Protein AF-A0A7S2HH81-F1 (afdb_monomer_lite)

Secondary structure (DSSP, 8-state):
-PPPPPSSTTSPPPPHHHHHHHHHHHHHT------TT-SSHHHHHHHHHHHHHHHHHHSPP-TT-----SEEETTT--EE--SB-TT--B---PBPTTT-PBEEEPPPPPPP-------

pLDDT: mean 87.56, std 14.84, range [40.81, 98.44]

Foldseek 3Di:
DDDDDDLDPPFDDAAPQNVVVVVVVVLVPDDFDDDPPQPDPVSRSVVVVVVVVVVVVPDDDDPPDGDAAQKAQPPRRDHDDDCADVVGDRPPFDADPRPRGTIDGDDPDDDPPPPPPPD

Structure (mmCIF, N/CA/C/O backbone):
data_AF-A0A7S2HH81-F1
#
_entry.id   AF-A0A7S2HH81-F1
#
loop_
_atom_site.group_PDB
_atom_site.id
_atom_site.type_symbol
_atom_site.label_atom_id
_atom_site.label_alt_id
_atom_site.label_comp_id
_atom_site.label_asym_id
_atom_site.label_entity_id
_atom_site.label_seq_id
_atom_site.pdbx_PDB_ins_code
_atom_sit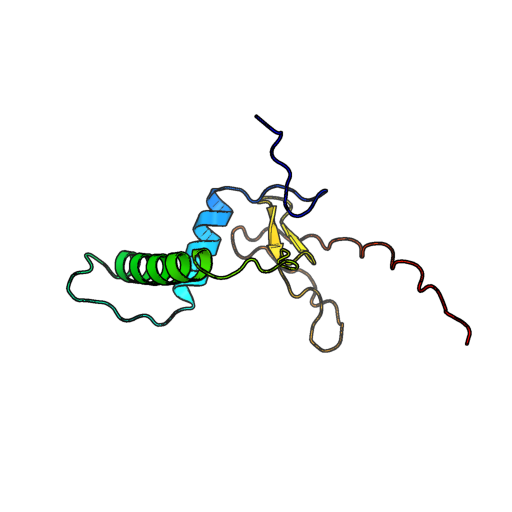e.Cartn_x
_atom_site.Cartn_y
_atom_site.Cartn_z
_atom_site.occupancy
_atom_site.B_iso_or_equiv
_atom_site.auth_seq_id
_atom_site.auth_comp_id
_atom_site.auth_asym_id
_atom_site.auth_atom_id
_atom_site.pdbx_PDB_model_num
ATOM 1 N N . ARG A 1 1 ? -0.569 26.838 -4.144 1.00 72.12 1 ARG A N 1
ATOM 2 C CA . ARG A 1 1 ? -0.376 25.457 -3.628 1.00 72.12 1 ARG A CA 1
ATOM 3 C C . ARG A 1 1 ? 0.729 24.827 -4.462 1.00 72.12 1 ARG A C 1
ATOM 5 O O . ARG A 1 1 ? 0.661 24.984 -5.674 1.00 72.12 1 ARG A O 1
ATOM 12 N N . ALA A 1 2 ? 1.738 24.207 -3.852 1.00 66.19 2 ALA A N 1
ATOM 13 C CA . ALA A 1 2 ? 2.781 23.514 -4.611 1.00 66.19 2 ALA A CA 1
ATOM 14 C C . ALA A 1 2 ? 2.172 22.351 -5.428 1.00 66.19 2 ALA A C 1
ATOM 16 O O . ALA A 1 2 ? 1.167 21.777 -4.984 1.00 66.19 2 ALA A O 1
ATOM 17 N N . PRO A 1 3 ? 2.717 22.026 -6.615 1.00 81.44 3 PRO A N 1
ATOM 18 C CA . PRO A 1 3 ? 2.267 20.877 -7.394 1.00 81.44 3 PRO A CA 1
ATOM 19 C C . PRO A 1 3 ? 2.487 19.580 -6.605 1.00 81.44 3 PRO A C 1
ATOM 21 O O . PRO A 1 3 ? 3.471 19.439 -5.882 1.00 81.44 3 PRO A O 1
ATOM 24 N N . ARG A 1 4 ? 1.553 18.629 -6.724 1.00 90.81 4 ARG A N 1
ATOM 25 C CA . ARG A 1 4 ? 1.701 17.302 -6.111 1.00 90.81 4 ARG A CA 1
ATOM 26 C C . ARG A 1 4 ? 2.667 16.480 -6.958 1.00 90.81 4 ARG A C 1
ATOM 28 O O . ARG A 1 4 ? 2.366 16.200 -8.114 1.00 90.81 4 ARG A O 1
ATOM 35 N N . GLN A 1 5 ? 3.800 16.102 -6.379 1.00 95.00 5 GLN A N 1
ATOM 36 C CA . GLN A 1 5 ? 4.767 15.195 -6.990 1.00 95.00 5 GLN A CA 1
ATOM 37 C C . GLN A 1 5 ? 4.541 13.772 -6.466 1.00 95.00 5 GLN A C 1
ATOM 39 O O . GLN A 1 5 ? 4.209 13.588 -5.295 1.00 95.00 5 GLN A O 1
ATOM 44 N N . LEU A 1 6 ? 4.694 12.770 -7.335 1.00 95.25 6 LEU A N 1
ATOM 45 C CA . LEU A 1 6 ? 4.667 11.363 -6.931 1.00 95.25 6 LEU A CA 1
ATOM 46 C C . LEU A 1 6 ? 5.965 10.992 -6.209 1.00 95.25 6 LEU A C 1
ATOM 48 O O . LEU A 1 6 ? 7.029 11.491 -6.570 1.00 95.25 6 LEU A O 1
ATOM 52 N N . ALA A 1 7 ? 5.874 10.075 -5.243 1.00 93.62 7 ALA A N 1
ATOM 53 C CA . ALA A 1 7 ? 7.041 9.559 -4.523 1.00 93.62 7 ALA A CA 1
ATOM 54 C C . ALA A 1 7 ? 8.064 8.892 -5.463 1.00 93.62 7 ALA A C 1
ATOM 56 O O . ALA A 1 7 ? 9.261 9.006 -5.238 1.00 93.62 7 ALA A O 1
ATOM 57 N N . LEU A 1 8 ? 7.595 8.265 -6.551 1.00 92.56 8 LEU A N 1
ATOM 58 C CA . LEU A 1 8 ? 8.429 7.750 -7.638 1.00 92.56 8 LEU A CA 1
ATOM 59 C C . LEU A 1 8 ? 8.117 8.513 -8.936 1.00 92.56 8 LEU A C 1
ATOM 61 O O . LEU A 1 8 ? 7.131 8.208 -9.617 1.00 92.56 8 LEU A O 1
ATOM 65 N N . PRO A 1 9 ? 8.921 9.525 -9.303 1.00 91.69 9 PRO A N 1
ATOM 66 C CA . PRO A 1 9 ? 8.778 10.199 -10.586 1.00 91.69 9 PRO A CA 1
ATOM 67 C C . PRO A 1 9 ? 8.897 9.203 -11.751 1.00 91.69 9 PRO A C 1
ATOM 69 O O . PRO A 1 9 ? 9.796 8.365 -11.768 1.00 91.69 9 PRO A O 1
ATOM 72 N N . GLY A 1 10 ? 7.987 9.292 -12.724 1.00 90.38 10 GLY A N 1
ATOM 73 C CA . GLY A 1 10 ? 7.935 8.388 -13.883 1.00 90.38 10 GLY A CA 1
ATOM 74 C C . GLY A 1 10 ? 6.987 7.193 -13.734 1.00 90.38 10 GLY A C 1
ATOM 75 O O . GLY A 1 10 ? 6.771 6.481 -14.709 1.00 90.38 10 GLY A O 1
ATOM 76 N N . PHE A 1 11 ? 6.386 7.002 -12.558 1.00 92.75 11 PHE A N 1
ATOM 77 C CA . PHE A 1 11 ? 5.351 5.993 -12.330 1.00 92.75 11 PHE A CA 1
ATOM 78 C C . PHE A 1 11 ? 3.947 6.580 -12.483 1.00 92.75 11 PHE A C 1
ATOM 80 O O . PHE A 1 11 ? 3.732 7.790 -12.383 1.00 92.75 11 PHE A O 1
ATOM 87 N N . LEU A 1 12 ? 2.966 5.701 -12.681 1.00 95.19 12 LEU A N 1
ATOM 88 C CA . LEU A 1 12 ? 1.552 6.049 -12.582 1.00 95.19 12 LEU A CA 1
ATOM 89 C C . LEU A 1 12 ? 1.144 6.220 -11.114 1.00 95.19 12 LEU A C 1
ATOM 91 O O . LEU A 1 12 ? 1.649 5.533 -10.228 1.00 95.19 12 LEU A O 1
ATOM 95 N N . ALA A 1 13 ? 0.190 7.110 -10.849 1.00 96.44 13 ALA A N 1
ATOM 96 C CA . ALA A 1 13 ? -0.423 7.192 -9.529 1.00 96.44 13 ALA A CA 1
ATOM 97 C C . ALA A 1 13 ? -1.280 5.943 -9.267 1.00 96.44 13 ALA A C 1
ATOM 99 O O . ALA A 1 13 ? -2.117 5.583 -10.098 1.00 96.44 13 ALA A O 1
ATOM 100 N N . THR A 1 14 ? -1.134 5.322 -8.094 1.00 97.56 14 THR A N 1
ATOM 101 C CA . THR A 1 14 ? -2.027 4.236 -7.675 1.00 97.56 14 THR A CA 1
ATOM 102 C C . THR A 1 14 ? -3.456 4.754 -7.562 1.00 97.56 14 THR A C 1
ATOM 104 O O . THR A 1 14 ? -3.720 5.703 -6.819 1.00 97.56 14 THR A O 1
ATOM 107 N N . SER A 1 15 ? -4.388 4.128 -8.280 1.00 97.94 15 SER A N 1
ATOM 108 C CA . SER A 1 15 ? -5.808 4.476 -8.240 1.00 97.94 15 SER A CA 1
ATOM 109 C C . SER A 1 15 ? -6.365 4.357 -6.820 1.00 97.94 15 SER A C 1
ATOM 111 O O . SER A 1 15 ? -5.954 3.486 -6.052 1.00 97.94 15 SER A O 1
ATOM 113 N N . ARG A 1 16 ? -7.346 5.195 -6.476 1.00 97.81 16 ARG A N 1
ATOM 114 C CA . ARG A 1 16 ? -7.972 5.183 -5.146 1.00 97.81 16 ARG A CA 1
ATOM 115 C C . ARG A 1 16 ? -8.521 3.803 -4.769 1.00 97.81 16 ARG A C 1
ATOM 117 O O . ARG A 1 16 ? -8.250 3.322 -3.678 1.00 97.81 16 ARG A O 1
ATOM 124 N N . THR A 1 17 ? -9.235 3.149 -5.684 1.00 97.81 17 THR A N 1
ATOM 125 C CA . THR A 1 17 ? -9.767 1.798 -5.460 1.00 97.81 17 THR A CA 1
ATOM 126 C C . THR A 1 17 ? -8.654 0.791 -5.187 1.00 97.81 17 THR A C 1
ATOM 128 O O . THR A 1 17 ? -8.802 -0.050 -4.308 1.00 97.81 17 THR A O 1
ATOM 131 N N . ALA A 1 18 ? -7.519 0.892 -5.888 1.00 97.62 18 ALA A N 1
ATOM 132 C CA . ALA A 1 18 ? -6.384 0.022 -5.610 1.00 97.62 18 ALA A CA 1
ATOM 133 C C . ALA A 1 18 ? -5.754 0.295 -4.242 1.00 97.62 18 ALA A C 1
ATOM 135 O O . ALA A 1 18 ? -5.418 -0.669 -3.569 1.00 97.62 18 ALA A O 1
ATOM 136 N N . GLN A 1 19 ? -5.666 1.557 -3.801 1.00 97.94 19 GLN A N 1
ATOM 137 C CA . GLN A 1 19 ? -5.215 1.897 -2.443 1.00 97.94 19 GLN A CA 1
ATOM 138 C C . GLN A 1 19 ? -6.145 1.297 -1.377 1.00 97.94 19 GLN A C 1
ATOM 140 O O . GLN A 1 19 ? -5.681 0.698 -0.411 1.00 97.94 19 GLN A O 1
ATOM 145 N N . GLU A 1 20 ? -7.462 1.429 -1.556 1.00 97.44 20 GLU A N 1
ATOM 146 C CA . GLU A 1 20 ? -8.464 0.893 -0.627 1.00 97.44 20 GLU A CA 1
ATOM 147 C C . GLU A 1 20 ? -8.397 -0.638 -0.544 1.00 97.44 20 GLU A C 1
ATOM 149 O O . GLU A 1 20 ? -8.328 -1.194 0.552 1.00 97.44 20 GLU A O 1
ATOM 154 N N . LEU A 1 21 ? -8.333 -1.324 -1.687 1.00 97.06 21 LEU A N 1
ATOM 155 C CA . LEU A 1 21 ? -8.234 -2.784 -1.728 1.00 97.06 21 LEU A CA 1
ATOM 156 C C . LEU A 1 21 ? -6.895 -3.297 -1.187 1.00 97.06 21 LEU A C 1
ATOM 158 O O . LEU A 1 21 ? -6.894 -4.264 -0.428 1.00 97.06 21 LEU A O 1
ATOM 162 N N . SER A 1 22 ? -5.772 -2.640 -1.500 1.00 96.50 22 SER A N 1
ATOM 163 C CA . SER A 1 22 ? -4.468 -3.030 -0.952 1.00 96.50 22 SER A CA 1
ATOM 164 C C . SER A 1 22 ? -4.402 -2.830 0.563 1.00 96.50 22 SER A C 1
ATOM 166 O O . SER A 1 22 ? -3.799 -3.641 1.259 1.00 96.50 22 SER A O 1
ATOM 168 N N . MET A 1 23 ? -5.063 -1.794 1.100 1.00 97.19 23 MET A N 1
ATOM 169 C CA . MET A 1 23 ? -5.204 -1.636 2.551 1.00 97.19 23 MET A CA 1
ATOM 170 C C . MET A 1 23 ? -6.008 -2.789 3.155 1.00 97.19 23 MET A C 1
ATOM 172 O O . MET A 1 23 ? -5.569 -3.373 4.139 1.00 97.19 23 MET A O 1
ATOM 176 N N . VAL A 1 24 ? -7.150 -3.161 2.566 1.00 97.25 24 VAL A N 1
ATOM 177 C CA . VAL A 1 24 ? -7.944 -4.304 3.052 1.00 97.25 24 VAL A CA 1
ATOM 178 C C . VAL A 1 24 ? -7.132 -5.597 3.012 1.00 97.25 24 VAL A C 1
ATOM 180 O O . VAL A 1 24 ? -7.159 -6.353 3.977 1.00 97.25 24 VAL A O 1
ATOM 183 N N . GLN A 1 25 ? -6.370 -5.833 1.944 1.00 95.69 25 GLN A N 1
ATOM 184 C CA . GLN A 1 25 ? -5.491 -6.995 1.846 1.00 95.69 25 GLN A CA 1
ATOM 185 C C . GLN A 1 25 ? -4.441 -7.008 2.965 1.00 95.69 25 GLN A C 1
ATOM 187 O O . GLN A 1 25 ? -4.269 -8.035 3.614 1.00 95.69 25 GLN A O 1
ATOM 192 N N . ALA A 1 26 ? -3.799 -5.869 3.248 1.00 96.06 26 ALA A N 1
ATOM 193 C CA . ALA A 1 26 ? -2.852 -5.756 4.355 1.00 96.06 26 ALA A CA 1
ATOM 194 C C . ALA A 1 26 ? -3.513 -6.042 5.713 1.00 96.06 26 ALA A C 1
ATOM 196 O O . ALA A 1 26 ? -2.952 -6.778 6.522 1.00 96.06 26 ALA A O 1
ATOM 197 N N . LEU A 1 27 ? -4.727 -5.524 5.941 1.00 97.88 27 LEU A N 1
ATOM 198 C CA . LEU A 1 27 ? -5.496 -5.809 7.154 1.00 97.88 27 LEU A CA 1
ATOM 199 C C . LEU A 1 27 ? -5.789 -7.304 7.291 1.00 97.88 27 LEU A C 1
ATOM 201 O O . LEU A 1 27 ? -5.623 -7.849 8.373 1.00 97.88 27 LEU A O 1
ATOM 205 N N . LEU A 1 28 ? -6.185 -7.987 6.214 1.00 97.31 28 LEU A N 1
ATOM 206 C CA . LEU A 1 28 ? -6.501 -9.420 6.243 1.00 97.31 28 LEU A CA 1
ATOM 207 C C . LEU A 1 28 ? -5.295 -10.311 6.586 1.00 97.31 28 LEU A C 1
ATOM 209 O O . LEU A 1 28 ? -5.495 -11.444 7.018 1.00 97.31 28 LEU A O 1
ATOM 213 N N . CYS A 1 29 ? -4.067 -9.807 6.445 1.00 97.62 29 CYS A N 1
ATOM 214 C CA . CYS A 1 29 ? -2.851 -10.506 6.867 1.00 97.62 29 CYS A CA 1
ATOM 215 C C . CYS A 1 29 ? -2.577 -10.397 8.377 1.00 97.62 29 CYS A C 1
ATOM 217 O O . CYS A 1 29 ? -1.631 -11.010 8.871 1.00 97.62 29 CYS A O 1
ATOM 219 N N . TRP A 1 30 ? -3.352 -9.608 9.124 1.00 98.19 30 TRP A N 1
ATOM 220 C CA . TRP A 1 30 ? -3.169 -9.447 10.564 1.00 98.19 30 TRP A CA 1
ATOM 221 C C . TRP A 1 30 ? -4.113 -10.367 11.340 1.00 98.19 30 TRP A C 1
ATOM 223 O O . TRP A 1 30 ? -5.252 -10.618 10.948 1.00 98.19 30 TRP A O 1
ATOM 233 N N . ASN A 1 31 ? -3.664 -10.846 12.494 1.00 98.19 31 ASN A N 1
ATOM 234 C CA . ASN A 1 31 ? -4.519 -11.548 13.445 1.00 98.19 31 ASN A CA 1
ATOM 235 C C . ASN A 1 31 ? -4.740 -10.648 14.664 1.00 98.19 31 ASN A C 1
ATOM 237 O O . ASN A 1 31 ? -3.937 -10.657 15.596 1.00 98.19 31 ASN A O 1
ATOM 241 N N . VAL A 1 32 ? -5.782 -9.815 14.622 1.00 97.94 32 VAL A N 1
ATOM 242 C CA . VAL A 1 32 ? -6.012 -8.764 15.628 1.00 97.94 32 VAL A CA 1
ATOM 243 C C . VAL A 1 32 ? -7.072 -9.178 16.658 1.00 97.94 32 VAL A C 1
ATOM 245 O O . VAL A 1 32 ? -8.013 -9.904 16.317 1.00 97.94 32 VAL A O 1
ATOM 248 N N . PRO A 1 33 ? -6.995 -8.688 17.909 1.00 97.69 33 PRO A N 1
ATOM 249 C CA . PRO A 1 33 ? -8.074 -8.857 18.876 1.00 97.69 33 PRO A CA 1
ATOM 250 C C . PRO A 1 33 ? -9.367 -8.173 18.410 1.00 97.69 33 PRO A C 1
ATOM 252 O O . PRO A 1 33 ? -9.363 -7.015 17.992 1.00 97.69 33 PRO A O 1
ATOM 255 N N . VAL A 1 34 ? -10.506 -8.859 18.538 1.00 98.12 34 VAL A N 1
ATOM 256 C CA . VAL A 1 34 ? -11.827 -8.283 18.239 1.00 98.12 34 VAL A CA 1
ATOM 257 C C . VAL A 1 34 ? -12.509 -7.895 19.549 1.00 98.12 34 VAL A C 1
ATOM 259 O O . VAL A 1 34 ? -13.101 -8.735 20.225 1.00 98.12 34 VAL A O 1
ATOM 262 N N . ALA A 1 35 ? -12.413 -6.617 19.922 1.00 96.25 35 ALA A N 1
ATOM 263 C CA . ALA A 1 35 ? -13.062 -6.095 21.124 1.00 96.25 35 ALA A CA 1
ATOM 264 C C . ALA A 1 35 ? -14.596 -6.152 21.009 1.00 96.25 35 ALA A C 1
ATOM 266 O O . ALA A 1 35 ? -15.152 -5.874 19.946 1.00 96.25 35 ALA A O 1
ATOM 267 N N . SER A 1 36 ? -15.286 -6.418 22.121 1.00 96.88 36 SER A N 1
ATOM 268 C CA . SER A 1 36 ? -16.758 -6.464 22.182 1.00 96.88 36 SER A CA 1
ATOM 269 C C . SER A 1 36 ? -17.437 -5.130 21.851 1.00 96.88 36 SER A C 1
ATOM 271 O O . SER A 1 36 ? -18.596 -5.116 21.452 1.00 96.88 36 SER A O 1
ATOM 273 N N . SER A 1 37 ? -16.720 -4.011 21.982 1.00 97.00 37 SER A N 1
ATOM 274 C CA . SER A 1 37 ? -17.179 -2.674 21.592 1.00 97.00 37 SER A CA 1
ATOM 275 C C . SER A 1 37 ? -17.121 -2.414 20.082 1.00 97.00 37 SER A C 1
ATOM 277 O O . SER A 1 37 ? -17.635 -1.398 19.614 1.00 97.00 37 SER A O 1
ATOM 279 N N . SER A 1 38 ? -16.497 -3.301 19.301 1.00 97.94 38 SER A N 1
ATOM 280 C CA . SER A 1 38 ? -16.448 -3.171 17.845 1.00 97.94 38 SER A CA 1
ATOM 281 C C . SER A 1 38 ? -17.770 -3.612 17.231 1.00 97.94 38 SER A C 1
ATOM 283 O O . SER A 1 38 ? -18.250 -4.710 17.497 1.00 97.94 38 SER A O 1
ATOM 285 N N . CYS A 1 39 ? -18.340 -2.795 16.344 1.00 98.06 39 CYS A N 1
ATOM 286 C CA . CYS A 1 39 ? -19.602 -3.147 15.689 1.00 98.06 39 CYS A CA 1
ATOM 287 C C . CYS A 1 39 ? -19.465 -4.318 14.696 1.00 98.06 39 CYS A C 1
ATOM 289 O O . CYS A 1 39 ? -20.448 -4.996 14.411 1.00 98.06 39 CYS A O 1
ATOM 291 N N . CYS A 1 40 ? -18.261 -4.568 14.164 1.00 98.25 40 CYS A N 1
ATOM 292 C CA . CYS A 1 40 ? -17.936 -5.744 13.356 1.00 98.25 40 CYS A CA 1
ATOM 293 C C . CYS A 1 40 ? -16.416 -5.998 13.314 1.00 98.25 40 CYS A C 1
ATOM 295 O O . CYS A 1 40 ? -15.626 -5.158 13.752 1.00 98.25 40 CYS A O 1
ATOM 297 N N . ARG A 1 41 ? -15.993 -7.135 12.734 1.00 98.25 41 ARG A N 1
ATOM 298 C CA . ARG A 1 41 ? -14.564 -7.475 12.567 1.00 98.25 41 ARG A CA 1
ATOM 299 C C . ARG A 1 41 ? -13.818 -6.425 11.751 1.00 98.25 41 ARG A C 1
ATOM 301 O O . ARG A 1 41 ? -12.776 -5.971 12.191 1.00 98.25 41 ARG A O 1
ATOM 308 N N . PHE A 1 42 ? -14.373 -5.983 10.621 1.00 97.88 42 PHE A N 1
ATOM 309 C CA . PHE A 1 42 ? -13.746 -4.949 9.792 1.00 97.88 42 PHE A CA 1
ATOM 310 C C . PHE A 1 42 ? -13.394 -3.696 10.609 1.00 97.88 42 PHE A C 1
ATOM 312 O O . PHE A 1 42 ? -12.257 -3.238 10.572 1.00 97.88 42 PHE A O 1
ATOM 319 N N . HIS A 1 43 ? -14.320 -3.206 11.436 1.00 98.00 43 HIS A N 1
ATOM 320 C CA . HIS A 1 43 ? -14.047 -2.051 12.289 1.00 98.00 43 HIS A CA 1
ATOM 321 C C . HIS A 1 43 ? -13.048 -2.344 13.419 1.00 98.00 43 HIS A C 1
ATOM 323 O O . HIS A 1 43 ? -12.319 -1.433 13.799 1.00 98.00 43 HIS A O 1
ATOM 329 N N . ALA A 1 44 ? -12.945 -3.582 13.917 1.00 98.38 44 ALA A N 1
ATOM 330 C CA . ALA A 1 44 ? -11.866 -3.964 14.834 1.00 98.38 44 ALA A CA 1
ATOM 331 C C . ALA A 1 44 ? -10.485 -3.849 14.157 1.00 98.38 44 ALA A C 1
ATOM 333 O O . ALA A 1 44 ? -9.590 -3.212 14.705 1.00 98.38 44 ALA A O 1
ATOM 334 N N . TYR A 1 45 ? -10.345 -4.357 12.928 1.00 98.44 45 TYR A N 1
ATOM 335 C CA . TYR A 1 45 ? -9.124 -4.217 12.124 1.00 98.44 45 TYR A CA 1
ATOM 336 C C . TYR A 1 45 ? -8.795 -2.756 11.803 1.00 98.44 45 TYR A C 1
ATOM 338 O O . TYR A 1 45 ? -7.650 -2.336 11.956 1.00 98.44 45 TYR A O 1
ATOM 346 N N . CYS A 1 46 ? -9.787 -1.952 11.407 1.00 98.06 46 CYS A N 1
ATOM 347 C CA . CYS A 1 46 ? -9.576 -0.525 11.164 1.00 98.06 46 CYS A CA 1
ATOM 348 C C . CYS A 1 46 ? -9.160 0.227 12.433 1.00 98.06 46 CYS A C 1
ATOM 350 O O . CYS A 1 46 ? -8.324 1.125 12.354 1.00 98.06 46 CYS A O 1
ATOM 352 N N . ASN A 1 47 ? -9.723 -0.120 13.594 1.00 97.94 47 ASN A N 1
ATOM 353 C CA . ASN A 1 47 ? -9.342 0.487 14.868 1.00 97.94 47 ASN A CA 1
ATOM 354 C C . ASN A 1 47 ? -7.895 0.146 15.243 1.00 97.94 47 ASN A C 1
ATOM 356 O O . ASN A 1 47 ? -7.157 1.053 15.627 1.00 97.94 47 ASN A O 1
ATOM 360 N N . GLU A 1 48 ? -7.489 -1.117 15.081 1.00 98.12 48 GLU A N 1
ATOM 361 C CA . GLU A 1 48 ? -6.108 -1.559 15.307 1.00 98.12 48 GLU A CA 1
ATOM 362 C C . GLU A 1 48 ? -5.138 -0.840 14.359 1.00 98.12 48 GLU A C 1
ATOM 364 O O . GLU A 1 48 ? -4.166 -0.227 14.799 1.00 98.12 48 GLU A O 1
ATOM 369 N N . ALA A 1 49 ? -5.441 -0.812 13.058 1.00 97.81 49 ALA A N 1
ATOM 370 C CA . ALA A 1 49 ? -4.619 -0.116 12.073 1.00 97.81 49 ALA A CA 1
ATOM 371 C C . ALA A 1 49 ? -4.507 1.379 12.354 1.00 97.81 49 ALA A C 1
ATOM 373 O O . ALA A 1 49 ? -3.419 1.941 12.264 1.00 97.81 49 ALA A O 1
ATOM 374 N N . ARG A 1 50 ? -5.609 2.028 12.745 1.00 98.06 50 ARG A N 1
ATOM 375 C CA . ARG A 1 50 ? -5.594 3.438 13.139 1.00 98.06 50 ARG A CA 1
ATOM 376 C C . ARG A 1 50 ? -4.650 3.677 14.316 1.00 98.06 50 ARG A C 1
ATOM 378 O O . ARG A 1 50 ? -3.890 4.634 14.255 1.00 98.06 50 ARG A O 1
ATOM 385 N N . ALA A 1 51 ? -4.672 2.825 15.343 1.00 97.81 51 ALA A N 1
ATOM 386 C CA . ALA A 1 51 ? -3.771 2.952 16.489 1.00 97.81 51 ALA A CA 1
ATOM 387 C C . ALA A 1 51 ? -2.296 2.847 16.064 1.00 97.81 51 ALA A C 1
ATOM 389 O O . ALA A 1 51 ? -1.497 3.720 16.397 1.00 97.81 51 ALA A O 1
ATOM 390 N N . ARG A 1 52 ? -1.957 1.848 15.238 1.00 98.00 52 ARG A N 1
ATOM 391 C CA . ARG A 1 52 ? -0.600 1.678 14.692 1.00 98.00 52 ARG A CA 1
ATOM 392 C C . ARG A 1 52 ? -0.168 2.856 13.813 1.00 98.00 52 ARG A C 1
ATOM 394 O O . ARG A 1 52 ? 0.969 3.304 13.911 1.00 98.00 52 ARG A O 1
ATOM 401 N N . PHE A 1 53 ? -1.062 3.403 12.987 1.00 97.19 53 PHE A N 1
ATOM 402 C CA . PHE A 1 53 ? -0.760 4.595 12.188 1.00 97.19 53 PHE A CA 1
ATOM 403 C C . PHE A 1 53 ? -0.534 5.838 13.048 1.00 97.19 53 PHE A C 1
ATOM 405 O O . PHE A 1 53 ? 0.371 6.609 12.741 1.00 97.19 53 PHE A O 1
ATOM 412 N N . THR A 1 54 ? -1.312 6.035 14.117 1.00 98.06 54 THR A N 1
ATOM 413 C CA . THR A 1 54 ? -1.076 7.127 15.073 1.00 98.06 54 THR A CA 1
ATOM 414 C C . THR A 1 54 ? 0.324 7.025 15.671 1.00 98.06 54 THR A C 1
ATOM 416 O O . THR A 1 54 ? 1.072 7.995 15.616 1.00 98.06 54 THR A O 1
ATOM 419 N N . GLU A 1 55 ? 0.717 5.837 16.133 1.00 97.81 55 GLU A N 1
ATOM 420 C CA . GLU A 1 55 ? 2.060 5.603 16.672 1.00 97.81 55 GLU A CA 1
ATOM 421 C C . GLU A 1 55 ? 3.157 5.860 15.629 1.00 97.81 55 GLU A C 1
ATOM 423 O O . GLU A 1 55 ? 4.148 6.511 15.940 1.00 97.81 55 GLU A O 1
ATOM 428 N N . LEU A 1 56 ? 2.987 5.400 14.382 1.00 96.25 56 LEU A N 1
ATOM 429 C CA . LEU A 1 56 ? 3.956 5.624 13.298 1.00 96.25 56 LEU A CA 1
ATOM 430 C C . LEU A 1 56 ? 4.121 7.108 12.942 1.00 96.25 56 LEU A C 1
ATOM 432 O O . LEU A 1 56 ? 5.231 7.542 12.649 1.00 96.25 56 LEU A O 1
ATOM 436 N N . ILE A 1 57 ? 3.038 7.889 12.969 1.00 96.19 57 ILE A N 1
ATOM 437 C CA . ILE A 1 57 ? 3.075 9.334 12.691 1.00 96.19 57 ILE A CA 1
ATOM 438 C C . ILE A 1 57 ? 3.839 10.092 13.785 1.00 96.19 57 ILE A C 1
ATOM 440 O O . ILE A 1 57 ? 4.476 11.104 13.497 1.00 96.19 57 ILE A O 1
ATOM 444 N N . GLU A 1 58 ? 3.790 9.613 15.027 1.00 97.19 58 GLU A N 1
ATOM 445 C CA . GLU A 1 58 ? 4.499 10.209 16.164 1.00 97.19 58 GLU A CA 1
ATOM 446 C C . GLU A 1 58 ? 5.999 9.857 16.198 1.00 97.19 58 GLU A C 1
ATOM 448 O O . GLU A 1 58 ? 6.766 10.478 16.940 1.00 97.19 58 GLU A O 1
ATOM 453 N N . GLN A 1 59 ? 6.450 8.887 15.395 1.00 96.69 59 GLN A N 1
ATOM 454 C CA . GLN A 1 59 ? 7.866 8.529 15.306 1.00 96.69 59 GLN A CA 1
ATOM 455 C C . GLN A 1 59 ? 8.701 9.613 14.608 1.00 96.69 59 GLN A C 1
ATOM 457 O O . GLN A 1 59 ? 8.215 10.455 13.853 1.00 96.69 59 GLN A O 1
ATOM 462 N N . LYS A 1 60 ? 10.019 9.578 14.848 1.00 96.50 60 LYS A N 1
ATOM 463 C CA . LYS A 1 60 ? 10.972 10.429 14.122 1.00 96.50 60 LYS A CA 1
ATOM 464 C C . LYS A 1 60 ? 10.930 10.102 12.628 1.00 96.50 60 LYS A C 1
ATOM 466 O O 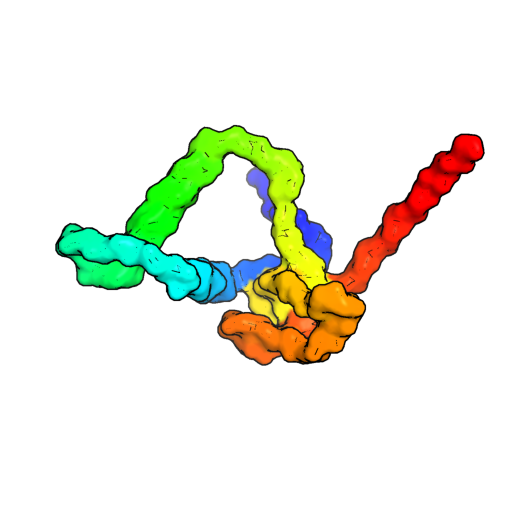. LYS A 1 60 ? 10.802 8.940 12.253 1.00 96.50 60 LYS A O 1
ATOM 471 N N . CYS A 1 61 ? 11.115 11.124 11.791 1.00 95.12 61 CYS A N 1
ATOM 472 C CA . CYS A 1 61 ? 11.192 10.954 10.342 1.00 95.12 61 CYS A CA 1
ATOM 473 C C . CYS A 1 61 ? 12.214 9.874 9.964 1.00 95.12 61 CYS A C 1
ATOM 475 O O . CYS A 1 61 ? 13.329 9.873 10.487 1.00 95.12 61 CYS A O 1
ATOM 477 N N . VAL A 1 62 ? 11.846 9.015 9.013 1.00 95.50 62 VAL A N 1
ATOM 478 C CA . VAL A 1 62 ? 12.717 7.993 8.420 1.00 95.50 62 VAL A CA 1
ATOM 479 C C . VAL A 1 62 ? 13.209 8.529 7.068 1.00 95.50 62 VAL A C 1
ATOM 481 O O . VAL A 1 62 ? 12.449 8.493 6.101 1.00 95.50 62 VAL A O 1
ATOM 484 N N . PRO A 1 63 ? 14.441 9.074 6.962 1.00 92.25 63 PRO A N 1
ATOM 485 C CA . PRO A 1 63 ? 14.862 9.836 5.779 1.00 92.25 63 PRO A CA 1
ATOM 486 C C . PRO A 1 63 ? 14.946 9.021 4.484 1.00 92.25 63 PRO A C 1
ATOM 488 O O . PRO A 1 63 ? 14.942 9.599 3.406 1.00 92.25 63 PRO A O 1
ATOM 491 N N . GLN A 1 64 ? 15.041 7.697 4.596 1.00 91.69 64 GLN A N 1
ATOM 492 C CA . GLN A 1 64 ? 15.200 6.761 3.479 1.00 91.69 64 GLN A CA 1
ATOM 493 C C . GLN A 1 64 ? 13.928 5.937 3.232 1.00 91.69 64 GLN A C 1
ATOM 495 O O . GLN A 1 64 ? 13.993 4.829 2.710 1.00 91.69 64 GLN A O 1
ATOM 500 N N . PHE A 1 65 ? 12.766 6.434 3.664 1.00 92.75 65 PHE A N 1
ATOM 501 C CA . PHE A 1 65 ? 11.500 5.766 3.387 1.00 92.75 65 PHE A CA 1
ATOM 502 C C . PHE A 1 65 ? 11.124 5.946 1.910 1.00 92.75 65 PHE A C 1
ATOM 504 O O . PHE A 1 65 ? 10.727 7.036 1.495 1.00 92.75 65 PHE A O 1
ATOM 511 N N . GLU A 1 66 ? 11.226 4.871 1.128 1.00 93.00 66 GLU A N 1
ATOM 512 C CA . GLU A 1 66 ? 10.892 4.850 -0.298 1.00 93.00 66 GLU A CA 1
ATOM 513 C C . GLU A 1 66 ? 9.903 3.718 -0.629 1.00 93.00 66 GLU A C 1
ATOM 515 O O . GLU A 1 66 ? 9.921 2.672 0.026 1.00 93.00 66 GLU A O 1
ATOM 520 N N . PRO A 1 67 ? 9.021 3.890 -1.635 1.00 92.69 67 PRO A N 1
ATOM 521 C CA . PRO A 1 67 ? 8.154 2.808 -2.088 1.00 92.69 67 PRO A CA 1
ATOM 522 C C . PRO A 1 67 ? 8.944 1.711 -2.812 1.00 92.69 67 PRO A C 1
ATOM 524 O O . PRO A 1 67 ? 9.892 1.992 -3.546 1.00 92.69 67 PRO A O 1
ATOM 527 N N . ILE A 1 68 ? 8.467 0.471 -2.703 1.00 88.19 68 ILE A N 1
ATOM 528 C CA . ILE A 1 68 ? 8.916 -0.648 -3.543 1.00 88.19 68 ILE A CA 1
ATOM 529 C C . ILE A 1 68 ? 8.688 -0.285 -5.019 1.00 88.19 68 ILE A C 1
ATOM 531 O O . ILE A 1 68 ? 7.611 0.195 -5.368 1.00 88.19 68 ILE A O 1
ATOM 535 N N . SER A 1 69 ? 9.685 -0.490 -5.887 1.00 86.06 69 SER A N 1
ATOM 536 C CA . SER A 1 69 ? 9.663 0.046 -7.262 1.00 86.06 69 SER A CA 1
ATOM 537 C C . SER A 1 69 ? 10.079 -0.935 -8.362 1.00 86.06 69 SER A C 1
ATOM 539 O O . SER A 1 69 ? 10.391 -0.513 -9.477 1.00 86.06 69 SER A O 1
ATOM 541 N N . GLU A 1 70 ? 10.060 -2.237 -8.078 1.00 89.50 70 GLU A N 1
ATOM 542 C CA . GLU A 1 70 ? 10.458 -3.268 -9.044 1.00 89.50 70 GLU A CA 1
ATOM 543 C C . GLU A 1 70 ? 9.401 -3.457 -10.147 1.00 89.50 70 GLU A C 1
ATOM 545 O O . GLU A 1 70 ? 9.724 -3.542 -11.333 1.00 89.50 70 GLU A O 1
ATOM 550 N N . ALA A 1 71 ? 8.118 -3.471 -9.762 1.00 91.12 71 ALA A N 1
ATOM 551 C CA . ALA A 1 71 ? 6.960 -3.612 -10.645 1.00 91.12 71 ALA A CA 1
ATOM 552 C C . ALA A 1 71 ? 5.999 -2.437 -10.557 1.00 91.12 71 ALA A C 1
ATOM 554 O O . ALA A 1 71 ? 5.790 -1.880 -9.477 1.00 91.12 71 ALA A O 1
ATOM 555 N N . GLN A 1 72 ? 5.257 -2.199 -11.639 1.00 93.75 72 GLN A N 1
ATOM 556 C CA . GLN A 1 72 ? 3.996 -1.471 -11.562 1.00 93.75 72 GLN A CA 1
ATOM 557 C C . GLN A 1 72 ? 2.906 -2.098 -12.434 1.00 93.75 72 GLN A C 1
ATOM 559 O O . GLN A 1 72 ? 3.129 -2.477 -13.581 1.00 93.75 72 GLN A O 1
ATOM 564 N N . CYS A 1 73 ? 1.683 -2.139 -11.908 1.00 94.81 73 CYS A N 1
ATOM 565 C CA . CYS A 1 73 ? 0.491 -2.422 -12.693 1.00 94.81 73 CYS A CA 1
ATOM 566 C C . CYS A 1 73 ? 0.145 -1.231 -13.596 1.00 94.81 73 CYS A C 1
ATOM 568 O O . CYS A 1 73 ? -0.212 -0.160 -13.098 1.00 94.81 73 CYS A O 1
ATOM 570 N N . LEU A 1 74 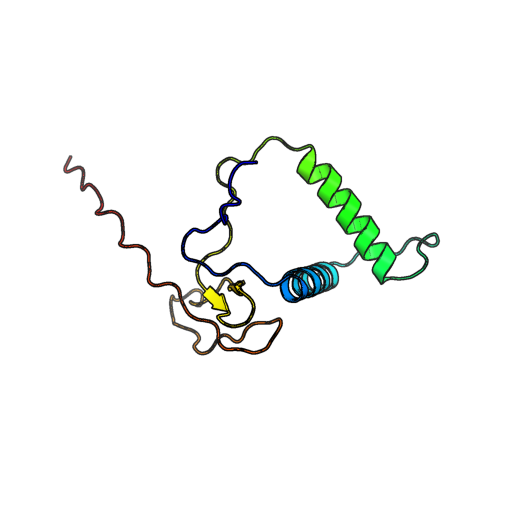? 0.143 -1.429 -14.916 1.00 94.19 74 LEU A N 1
ATOM 571 C CA . LEU A 1 74 ? -0.179 -0.363 -15.875 1.00 94.19 74 LEU A CA 1
ATOM 572 C C . LEU A 1 74 ? -1.651 0.078 -15.854 1.00 94.19 74 LEU A C 1
ATOM 574 O O . LEU A 1 74 ? -1.982 1.140 -16.374 1.00 94.19 74 LEU A O 1
ATOM 578 N N . ARG A 1 75 ? -2.546 -0.714 -15.251 1.00 96.31 75 ARG A N 1
ATOM 579 C CA . ARG A 1 75 ? -3.972 -0.375 -15.151 1.00 96.31 75 ARG A CA 1
ATOM 580 C C . ARG A 1 75 ? -4.294 0.470 -13.926 1.00 96.31 75 ARG A C 1
ATOM 582 O O . ARG A 1 75 ? -5.034 1.443 -14.031 1.00 96.31 75 ARG A O 1
ATOM 589 N N . CYS A 1 76 ? -3.808 0.067 -12.755 1.00 97.31 76 CYS A N 1
ATOM 590 C CA . CYS A 1 76 ? -4.214 0.673 -11.487 1.00 97.31 76 CYS A CA 1
ATOM 591 C C . 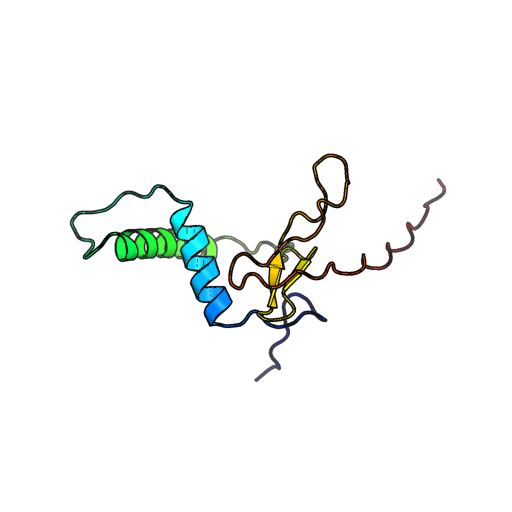CYS A 1 76 ? -3.079 1.383 -10.744 1.00 97.31 76 CYS A C 1
ATOM 593 O O . CYS A 1 76 ? -3.341 1.947 -9.685 1.00 97.31 76 CYS A O 1
ATOM 595 N N . GLY A 1 77 ? -1.849 1.351 -11.268 1.00 95.81 77 GLY A N 1
ATOM 596 C CA . GLY A 1 77 ? -0.674 2.012 -10.699 1.00 95.81 77 GLY A CA 1
ATOM 597 C C . GLY A 1 77 ? -0.087 1.341 -9.454 1.00 95.81 77 GLY A C 1
ATOM 598 O O . GLY A 1 77 ? 0.895 1.846 -8.920 1.00 95.81 77 GLY A O 1
ATOM 599 N N . LEU A 1 78 ? -0.652 0.221 -8.987 1.00 95.88 78 LEU A N 1
ATOM 600 C CA . LEU A 1 78 ? -0.151 -0.487 -7.807 1.00 95.88 78 LEU A CA 1
ATOM 601 C C . LEU A 1 78 ? 1.274 -1.003 -8.044 1.00 95.88 78 LEU A C 1
ATOM 603 O O . LEU A 1 78 ? 1.560 -1.565 -9.103 1.00 95.88 78 LEU A O 1
ATOM 607 N N . LEU A 1 79 ? 2.135 -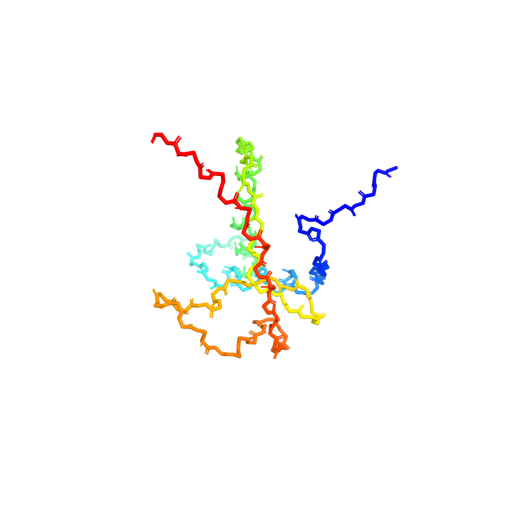0.806 -7.050 1.00 94.81 79 LEU A N 1
ATOM 608 C CA . LEU A 1 79 ? 3.525 -1.254 -7.047 1.00 94.81 79 LEU A CA 1
ATOM 609 C C . LEU A 1 79 ? 3.622 -2.665 -6.449 1.00 94.81 79 LEU A C 1
ATOM 611 O O . LEU A 1 79 ? 2.778 -3.033 -5.631 1.00 94.81 79 LEU A O 1
ATOM 615 N N . SER A 1 80 ? 4.631 -3.441 -6.847 1.00 91.38 80 SER A N 1
ATOM 616 C CA . SER A 1 80 ? 4.889 -4.784 -6.302 1.00 91.38 80 SER A CA 1
ATOM 617 C C . SER A 1 80 ? 6.383 -5.051 -6.167 1.00 91.38 80 SER A C 1
ATOM 619 O O . SER A 1 80 ? 7.178 -4.547 -6.966 1.00 91.38 80 SER A O 1
ATOM 621 N N . GLU A 1 81 ? 6.723 -5.865 -5.171 1.00 86.31 81 GLU A N 1
ATOM 622 C CA . GLU A 1 81 ? 8.006 -6.562 -5.029 1.00 86.31 81 GLU A CA 1
ATOM 623 C C . GLU A 1 81 ? 7.985 -7.882 -5.809 1.00 86.31 81 GLU A C 1
ATOM 625 O O . GLU A 1 81 ? 6.906 -8.377 -6.159 1.00 86.31 81 GLU A O 1
ATOM 630 N N . GLY A 1 82 ? 9.165 -8.457 -6.032 1.00 66.81 82 GLY A N 1
ATOM 631 C CA . GLY A 1 82 ? 9.339 -9.890 -6.236 1.00 66.81 82 GLY A CA 1
ATOM 632 C C . GLY A 1 82 ? 9.436 -10.350 -7.683 1.00 66.81 82 GLY A C 1
ATOM 633 O O . GLY A 1 82 ? 8.988 -11.452 -7.983 1.00 66.81 82 GLY A O 1
ATOM 634 N N . TRP A 1 83 ? 10.017 -9.560 -8.591 1.00 68.38 83 TRP A N 1
ATOM 635 C CA . TRP A 1 83 ? 10.250 -10.056 -9.963 1.00 68.38 83 TRP A CA 1
ATOM 636 C C . TRP A 1 83 ? 11.221 -11.229 -10.024 1.00 68.38 83 TRP A C 1
ATOM 638 O O . TRP A 1 83 ? 11.133 -12.048 -10.935 1.00 68.38 83 TRP A O 1
ATOM 648 N N . SER A 1 84 ? 12.141 -11.306 -9.070 1.00 69.94 84 SER A N 1
ATOM 649 C CA . SER A 1 84 ? 13.110 -12.387 -8.958 1.00 69.94 84 SER A CA 1
ATOM 650 C C . SER A 1 84 ? 12.834 -13.241 -7.730 1.00 69.94 84 SER A C 1
ATOM 652 O O . SER A 1 84 ? 12.563 -12.701 -6.658 1.00 69.94 84 SER A O 1
ATOM 654 N N . ASP A 1 85 ? 12.962 -14.557 -7.874 1.00 74.12 85 ASP A N 1
ATOM 655 C CA . ASP A 1 85 ? 13.111 -15.443 -6.720 1.00 74.12 85 ASP A CA 1
ATOM 656 C C . ASP A 1 85 ? 14.451 -15.195 -5.989 1.00 74.12 85 ASP A C 1
ATOM 658 O O . ASP A 1 85 ? 15.287 -14.396 -6.426 1.00 74.12 85 ASP A O 1
ATOM 662 N N . ASP A 1 86 ? 14.684 -15.907 -4.883 1.00 75.50 86 ASP A N 1
ATOM 663 C CA . ASP A 1 86 ? 15.943 -15.840 -4.119 1.00 75.50 86 ASP A CA 1
ATOM 664 C C . ASP A 1 86 ? 17.189 -16.200 -4.961 1.00 75.50 86 ASP A C 1
ATOM 666 O O . ASP A 1 86 ? 18.322 -15.944 -4.550 1.00 75.50 86 ASP A O 1
ATOM 670 N N . LEU A 1 87 ? 16.996 -16.801 -6.141 1.00 75.31 87 LEU A N 1
ATOM 671 C CA . LEU A 1 87 ? 18.038 -17.198 -7.086 1.00 75.31 87 LEU A CA 1
ATOM 672 C C . LEU A 1 87 ? 18.195 -16.209 -8.252 1.00 75.31 87 LEU A C 1
ATOM 674 O O . LEU A 1 87 ? 19.020 -16.442 -9.140 1.00 75.31 87 LEU A O 1
ATOM 678 N N . GLY A 1 88 ? 17.445 -15.104 -8.264 1.00 72.75 88 GLY A N 1
ATOM 679 C CA . GLY A 1 88 ? 17.498 -14.111 -9.333 1.00 72.75 88 GLY A CA 1
ATOM 680 C C . GLY A 1 88 ? 16.750 -14.518 -10.606 1.00 72.75 88 GLY A C 1
ATOM 681 O O . GLY A 1 88 ? 16.889 -13.834 -11.622 1.00 72.75 88 GLY A O 1
ATOM 682 N N . GLN A 1 89 ? 15.999 -15.623 -10.598 1.00 76.06 89 GLN A N 1
ATOM 683 C CA . GLN A 1 89 ? 15.231 -16.069 -11.756 1.00 76.06 89 GLN A CA 1
ATOM 684 C C . GLN A 1 89 ? 13.938 -15.272 -11.860 1.00 76.06 89 GLN A C 1
ATOM 686 O O . GLN A 1 89 ? 13.195 -15.134 -10.888 1.00 76.06 89 GLN A O 1
ATOM 691 N N . ASP A 1 90 ? 13.685 -14.746 -13.060 1.00 73.12 90 ASP A N 1
ATOM 692 C CA . ASP A 1 90 ? 12.424 -14.091 -13.384 1.00 73.12 90 ASP A CA 1
ATOM 693 C C . ASP A 1 90 ? 11.304 -15.120 -13.237 1.00 73.12 90 ASP A C 1
ATOM 695 O O . ASP A 1 90 ? 11.257 -16.112 -13.971 1.00 73.12 90 ASP A O 1
ATOM 699 N N . THR A 1 91 ? 10.439 -14.912 -12.247 1.00 70.75 91 THR A N 1
ATOM 700 C CA . THR A 1 91 ? 9.365 -15.867 -11.954 1.00 70.75 91 THR A CA 1
ATOM 701 C C . THR A 1 91 ? 8.274 -15.858 -13.023 1.00 70.75 91 THR A C 1
ATOM 703 O O . THR A 1 91 ? 7.479 -16.794 -13.061 1.00 70.75 91 THR A O 1
ATOM 706 N N . GLY A 1 92 ? 8.295 -14.882 -13.943 1.00 61.16 92 GLY A N 1
ATOM 707 C CA . GLY A 1 92 ? 7.385 -14.795 -15.077 1.00 61.16 92 GLY A CA 1
ATOM 708 C C . GLY A 1 92 ? 5.944 -14.472 -14.665 1.00 61.16 92 GLY A C 1
ATOM 709 O O . GLY A 1 92 ? 5.371 -15.068 -13.760 1.00 61.16 92 GLY A O 1
ATOM 710 N N . ASP A 1 93 ? 5.338 -13.512 -15.364 1.00 65.88 93 ASP A N 1
ATOM 711 C CA . ASP A 1 93 ? 3.910 -13.171 -15.305 1.00 65.88 93 ASP A CA 1
ATOM 712 C C . ASP A 1 93 ? 3.318 -12.949 -13.902 1.00 65.88 93 ASP A C 1
ATOM 714 O O . ASP A 1 93 ? 2.300 -13.531 -13.509 1.00 65.88 93 ASP A O 1
ATOM 718 N N . LEU A 1 94 ? 3.892 -12.000 -13.158 1.00 84.44 94 LEU A N 1
ATOM 719 C CA . LEU A 1 94 ? 3.228 -11.488 -11.965 1.00 84.44 94 LEU A CA 1
ATOM 720 C C . LEU A 1 94 ? 1.997 -10.667 -12.364 1.00 84.44 94 LEU A C 1
ATOM 722 O O . LEU A 1 94 ? 2.088 -9.619 -13.007 1.00 84.44 94 LEU A O 1
ATOM 726 N N . ASN A 1 95 ? 0.824 -11.128 -11.943 1.00 92.19 95 ASN A N 1
ATOM 727 C CA . ASN A 1 95 ? -0.421 -10.386 -12.082 1.00 92.19 95 ASN A CA 1
ATOM 728 C C . ASN A 1 95 ? -0.654 -9.499 -10.858 1.00 92.19 95 ASN A C 1
ATOM 730 O O . ASN A 1 95 ? -0.419 -9.889 -9.716 1.00 92.19 95 ASN A O 1
ATOM 734 N N . CYS A 1 96 ? -1.179 -8.299 -11.086 1.00 92.81 96 CYS A N 1
ATOM 735 C CA . CYS A 1 96 ? -1.545 -7.377 -10.023 1.00 92.81 96 CYS A CA 1
ATOM 736 C C . CYS A 1 96 ? -2.574 -8.011 -9.077 1.00 92.81 96 CYS A C 1
ATOM 738 O O . CYS A 1 96 ? -3.689 -8.322 -9.499 1.00 92.81 96 CYS A O 1
ATOM 740 N N . VAL A 1 97 ? -2.253 -8.084 -7.783 1.00 91.38 97 VAL A N 1
ATOM 741 C CA . VAL A 1 97 ? -3.125 -8.664 -6.742 1.00 91.38 97 VAL A CA 1
ATOM 742 C C . VAL A 1 97 ? -4.507 -8.005 -6.640 1.00 91.38 97 VAL A C 1
ATOM 744 O O . VAL A 1 97 ? -5.462 -8.629 -6.195 1.00 91.38 97 VAL A O 1
ATOM 747 N N . VAL A 1 98 ? -4.638 -6.755 -7.094 1.00 94.50 98 VAL A N 1
ATOM 748 C CA . VAL A 1 98 ? -5.900 -6.001 -7.042 1.00 94.50 98 VAL A CA 1
ATOM 749 C C . VAL A 1 98 ? -6.779 -6.209 -8.276 1.00 94.50 98 VAL A C 1
ATOM 751 O O . VAL A 1 98 ? -8.000 -6.243 -8.158 1.00 94.50 98 VAL A O 1
ATOM 754 N N . CYS A 1 99 ? -6.197 -6.263 -9.477 1.00 94.62 99 CYS A N 1
ATOM 755 C CA . CYS A 1 99 ? -6.977 -6.206 -10.724 1.00 94.62 99 CYS A CA 1
ATO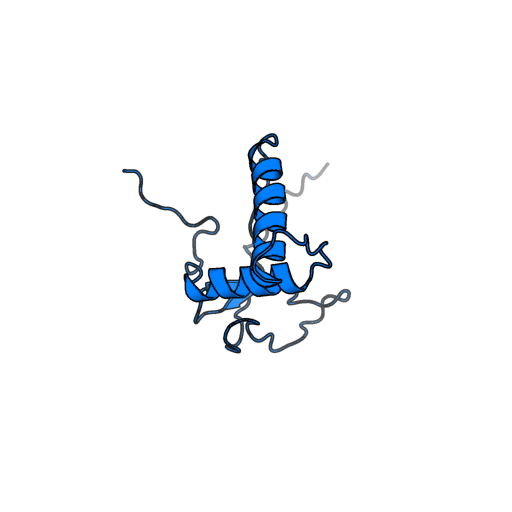M 756 C C . CYS A 1 99 ? -6.605 -7.266 -11.764 1.00 94.62 99 CYS A C 1
ATOM 758 O O . CYS A 1 99 ? -7.078 -7.182 -12.899 1.00 94.62 99 CYS A O 1
ATOM 760 N N . ALA A 1 100 ? -5.744 -8.217 -11.391 1.00 94.19 100 ALA A N 1
ATOM 761 C CA . ALA A 1 100 ? -5.247 -9.325 -12.206 1.00 94.19 100 ALA A CA 1
ATOM 762 C C . ALA A 1 100 ? -4.592 -8.921 -13.540 1.00 94.19 100 ALA A C 1
ATOM 764 O O . ALA A 1 100 ? -4.340 -9.767 -14.387 1.00 94.19 100 ALA A O 1
ATOM 765 N N . THR A 1 101 ? -4.322 -7.630 -13.751 1.00 94.75 101 THR A N 1
ATOM 766 C CA . THR A 1 101 ? -3.593 -7.156 -14.933 1.00 94.75 101 THR A CA 1
ATOM 767 C C . THR A 1 101 ? -2.109 -7.475 -14.757 1.00 94.75 101 THR A C 1
ATOM 769 O O . THR A 1 101 ? -1.608 -7.240 -13.652 1.00 94.75 101 THR A O 1
ATOM 772 N N . PRO A 1 102 ? -1.407 -7.944 -15.802 1.00 92.38 102 PRO A N 1
ATOM 773 C CA . PRO A 1 102 ? 0.029 -8.173 -15.736 1.00 92.38 102 PRO A CA 1
ATOM 774 C C . PRO A 1 102 ? 0.773 -6.934 -15.241 1.00 92.38 102 PRO A C 1
ATOM 776 O O . PRO A 1 102 ? 0.459 -5.796 -15.615 1.00 92.38 102 PRO A O 1
ATOM 779 N N . LEU A 1 103 ? 1.742 -7.154 -14.364 1.00 92.31 103 LEU A N 1
ATOM 780 C CA . LEU A 1 103 ? 2.667 -6.121 -13.939 1.00 92.31 103 LEU A CA 1
ATOM 781 C C . LEU A 1 103 ? 3.684 -5.864 -15.054 1.00 92.31 103 LEU A C 1
ATOM 783 O O . LEU A 1 103 ? 3.969 -6.724 -15.882 1.00 92.31 103 LEU A O 1
ATOM 787 N N . THR A 1 104 ? 4.243 -4.661 -15.083 1.00 91.00 104 THR A N 1
ATOM 788 C CA . THR A 1 104 ? 5.374 -4.326 -15.946 1.00 91.00 104 THR A CA 1
ATOM 789 C C . THR A 1 104 ? 6.578 -4.028 -15.078 1.00 91.00 104 THR A C 1
ATOM 791 O O . THR A 1 104 ? 6.489 -3.239 -14.130 1.00 91.00 104 THR A O 1
ATOM 794 N N . ARG A 1 105 ? 7.696 -4.684 -15.395 1.00 87.06 105 ARG A N 1
ATOM 795 C CA . ARG A 1 105 ? 8.959 -4.473 -14.702 1.00 87.06 105 ARG A CA 1
ATOM 796 C C . ARG A 1 105 ? 9.477 -3.087 -15.040 1.00 87.06 105 ARG A C 1
ATOM 798 O O . ARG A 1 105 ? 9.455 -2.669 -16.201 1.00 87.06 105 ARG A O 1
ATOM 805 N N . ARG A 1 106 ? 9.965 -2.372 -14.033 1.00 79.88 106 ARG A N 1
ATOM 806 C CA . ARG A 1 106 ? 10.735 -1.162 -14.293 1.00 79.88 106 ARG A CA 1
ATOM 807 C C . ARG A 1 106 ? 12.068 -1.584 -14.923 1.00 79.88 106 ARG A C 1
ATOM 809 O O . ARG A 1 106 ? 12.733 -2.452 -14.362 1.00 79.88 106 ARG A O 1
ATOM 816 N N . PRO A 1 107 ? 12.499 -0.983 -16.044 1.00 70.56 107 PRO A N 1
ATOM 817 C CA . PRO A 1 107 ? 13.889 -1.110 -16.455 1.00 70.56 107 PRO A CA 1
ATOM 818 C C . PRO A 1 107 ? 14.769 -0.696 -15.277 1.00 70.56 107 PRO A C 1
ATOM 820 O O . PRO A 1 107 ? 14.482 0.336 -14.653 1.00 70.56 107 PRO A O 1
ATOM 823 N N . ASP A 1 108 ? 15.796 -1.488 -14.962 1.00 67.25 108 ASP A N 1
ATOM 824 C CA . ASP A 1 108 ? 16.728 -1.126 -13.899 1.00 67.25 108 ASP A CA 1
ATOM 825 C C . ASP A 1 108 ? 17.206 0.309 -14.167 1.00 67.25 108 ASP A C 1
ATOM 827 O O . ASP A 1 108 ? 17.551 0.638 -15.315 1.00 67.25 108 ASP A O 1
ATOM 831 N N . PRO A 1 109 ? 17.173 1.209 -13.164 1.00 63.59 109 PRO A N 1
ATOM 832 C CA . PRO A 1 109 ? 17.798 2.505 -13.344 1.00 63.59 109 PRO A CA 1
ATOM 833 C C . PRO A 1 109 ? 19.244 2.242 -13.780 1.00 63.59 109 PRO A C 1
ATOM 835 O O . PRO A 1 109 ? 19.868 1.322 -13.240 1.00 63.59 109 PRO A O 1
ATOM 838 N N . PRO A 1 110 ? 19.776 2.991 -14.766 1.00 60.09 110 PRO A N 1
ATOM 839 C CA . PRO A 1 110 ? 21.143 2.786 -15.215 1.00 60.09 110 PRO A CA 1
ATOM 840 C C . PRO A 1 110 ? 22.029 2.790 -13.979 1.00 60.09 110 PRO A C 1
ATOM 842 O O . PRO A 1 110 ? 22.007 3.766 -13.223 1.00 60.09 110 PRO A O 1
ATOM 845 N N . THR A 1 111 ? 22.728 1.676 -13.736 1.00 58.84 111 THR A N 1
ATOM 846 C CA . THR A 1 111 ? 23.572 1.521 -12.555 1.00 58.84 111 THR A CA 1
ATOM 847 C C . THR A 1 111 ? 24.465 2.754 -12.521 1.00 58.84 111 THR A C 1
ATOM 849 O O . THR A 1 111 ? 25.158 2.993 -13.521 1.00 58.84 111 THR A O 1
ATOM 852 N N . PRO A 1 112 ? 24.414 3.600 -11.472 1.00 54.38 112 PRO A N 1
ATOM 853 C CA . PRO A 1 112 ? 25.320 4.730 -11.399 1.00 54.38 112 PRO A CA 1
ATOM 854 C C . PRO A 1 112 ? 26.709 4.130 -11.547 1.00 54.38 112 PRO A C 1
ATOM 856 O O . PRO A 1 112 ? 27.062 3.245 -10.766 1.00 54.38 112 PRO A O 1
ATOM 859 N N . ARG A 1 113 ? 27.416 4.501 -12.631 1.00 51.56 113 ARG A N 1
ATOM 860 C CA . ARG A 1 113 ? 28.741 3.958 -12.949 1.00 51.56 113 ARG A CA 1
ATOM 861 C C . ARG A 1 113 ? 29.508 3.969 -11.645 1.00 51.56 113 ARG A C 1
ATOM 863 O O . ARG A 1 113 ? 29.703 5.050 -11.090 1.00 51.56 113 ARG A O 1
ATOM 870 N N . ALA A 1 114 ? 29.843 2.785 -11.131 1.00 52.53 114 ALA A N 1
ATOM 871 C CA . ALA A 1 114 ? 30.653 2.691 -9.938 1.00 52.53 114 ALA A CA 1
ATOM 872 C C . ALA A 1 114 ? 31.864 3.576 -10.219 1.00 52.53 114 ALA A C 1
ATOM 874 O O . ALA A 1 114 ? 32.594 3.332 -11.183 1.00 52.53 114 ALA A O 1
ATOM 875 N N . ASN A 1 115 ? 32.013 4.663 -9.463 1.00 43.66 115 ASN A N 1
ATOM 876 C CA . ASN A 1 115 ? 33.278 5.364 -9.430 1.00 43.66 115 ASN A CA 1
ATOM 877 C C . ASN A 1 115 ? 34.231 4.326 -8.852 1.00 43.66 115 ASN A C 1
ATOM 879 O O . ASN A 1 115 ? 34.252 4.112 -7.642 1.00 43.66 115 ASN A O 1
ATOM 883 N N . ILE A 1 116 ? 34.911 3.594 -9.736 1.00 44.22 116 ILE A N 1
ATOM 884 C CA . ILE A 1 116 ? 35.998 2.704 -9.374 1.00 44.22 116 ILE A CA 1
ATOM 885 C C . ILE A 1 116 ? 37.041 3.643 -8.790 1.00 44.22 116 ILE A C 1
ATOM 887 O O . ILE A 1 116 ? 37.792 4.298 -9.512 1.00 44.22 116 ILE A O 1
ATOM 891 N N . VAL A 1 117 ? 37.018 3.782 -7.469 1.00 45.62 117 VAL A N 1
ATOM 892 C CA . VAL A 1 117 ? 38.130 4.353 -6.733 1.00 45.62 117 VAL A CA 1
ATOM 893 C C . VAL A 1 117 ? 39.222 3.301 -6.851 1.00 45.62 117 VAL A C 1
ATOM 895 O O . VAL A 1 117 ? 39.243 2.326 -6.105 1.00 45.62 117 VAL A O 1
ATOM 898 N N . HIS A 1 118 ? 40.063 3.441 -7.874 1.00 40.81 118 HIS A N 1
ATOM 899 C CA . HIS A 1 118 ? 41.350 2.768 -7.903 1.00 40.81 118 HIS A CA 1
ATOM 900 C C . HIS A 1 118 ? 42.147 3.321 -6.716 1.00 40.81 118 HIS A C 1
ATOM 902 O O . HIS A 1 118 ? 42.549 4.485 -6.739 1.00 40.81 118 HIS A O 1
ATOM 908 N N . LEU A 1 119 ? 42.267 2.515 -5.660 1.00 49.78 119 LEU A N 1
ATOM 909 C CA . LEU A 1 119 ? 43.267 2.694 -4.609 1.00 49.78 119 LEU A CA 1
ATOM 910 C C . LEU A 1 119 ? 44.599 2.109 -5.080 1.00 49.78 119 LEU A C 1
ATOM 912 O O . LEU A 1 119 ? 44.562 1.040 -5.735 1.00 49.78 119 LEU A O 1
#

Sequence (119 aa):
RAPRQLALPGFLATSRTAQELSMVQALLCWNVPVASSSCCRFHAYCNEARARFTELIEQKCVPQFEPISEAQCLRCGLLSEGWSDDLGQDTGDLNCVVCATPLTRRPDPPTPRANIVHL

Radius of gyration: 18.74 Å; chains: 1; bounding box: 63×43×39 Å

Organism: NCBI:txid1333877